Protein AF-A0A835L5P4-F1 (afdb_monomer_lite)

pLDDT: mean 93.94, std 4.94, range [80.06, 98.62]

Foldseek 3Di:
DVVLVCQLPPPPHDPLSNVLSVLVVVLVVVLVVLLVVPLPDALVSLLVSLLVNLVSLLVNQLSLSPGDDPVVSLVVLQVSLVSLLVSLCVVLVVDPQPDDDPPVVVVVSLVSLVSSLSSLVSNQCSQQCCQPPNQCPNVSRHRDDHRDHHPVSVVSSVVSD

Structure (mmCIF, N/CA/C/O backbone):
data_AF-A0A835L5P4-F1
#
_entry.id   AF-A0A835L5P4-F1
#
loop_
_atom_site.group_PDB
_atom_site.id
_atom_site.type_symbol
_atom_site.label_atom_id
_atom_site.label_alt_id
_atom_site.label_comp_id
_atom_site.label_asym_id
_atom_site.label_entity_id
_atom_site.label_seq_id
_atom_site.pdbx_PDB_ins_code
_atom_site.Cartn_x
_atom_site.Cartn_y
_atom_site.Cartn_z
_atom_site.occupancy
_atom_site.B_iso_or_equiv
_atom_site.auth_seq_id
_atom_site.auth_comp_id
_atom_site.auth_asym_id
_atom_site.auth_atom_id
_atom_site.pdbx_PDB_model_num
ATOM 1 N N . MET A 1 1 ? -13.694 7.565 2.887 1.00 82.56 1 MET A N 1
ATOM 2 C CA . MET A 1 1 ? -13.700 8.194 4.230 1.00 82.56 1 MET A CA 1
ATOM 3 C C . MET A 1 1 ? -15.088 8.467 4.815 1.00 82.56 1 MET A C 1
ATOM 5 O O . MET A 1 1 ? -15.203 8.454 6.032 1.00 82.56 1 MET A O 1
ATOM 9 N N . GLU A 1 2 ? -16.144 8.666 4.013 1.00 88.38 2 GLU A N 1
ATOM 10 C CA . GLU A 1 2 ? -17.478 9.072 4.514 1.00 88.38 2 GLU A CA 1
ATOM 11 C C . GLU A 1 2 ? -18.069 8.170 5.612 1.00 88.38 2 GLU A C 1
ATOM 13 O O . GLU A 1 2 ? -18.663 8.651 6.575 1.00 88.38 2 GLU A O 1
ATOM 18 N N . TYR A 1 3 ? -17.832 6.858 5.516 1.00 89.75 3 TYR A N 1
ATOM 19 C CA . TYR A 1 3 ? -18.215 5.900 6.553 1.00 89.75 3 TYR A CA 1
ATOM 20 C C . TYR A 1 3 ? -17.649 6.275 7.932 1.00 89.75 3 TYR A C 1
ATOM 22 O O . TYR A 1 3 ? -18.397 6.364 8.902 1.00 89.75 3 TYR A O 1
ATOM 30 N N . TRP A 1 4 ? -16.341 6.528 8.028 1.00 90.69 4 TRP A N 1
ATOM 31 C CA . TRP A 1 4 ? -15.681 6.837 9.299 1.00 90.69 4 TRP A CA 1
ATOM 32 C C . TRP A 1 4 ? -16.077 8.218 9.826 1.00 90.69 4 TRP A C 1
ATOM 34 O O . TRP A 1 4 ? -16.359 8.346 11.015 1.00 90.69 4 TRP A O 1
ATOM 44 N N . LYS A 1 5 ? -16.248 9.208 8.939 1.00 89.38 5 LYS A N 1
ATOM 45 C CA . LYS A 1 5 ? -16.821 10.519 9.296 1.00 89.38 5 LYS A CA 1
ATOM 46 C C . LYS A 1 5 ? -18.216 10.372 9.915 1.00 89.38 5 LYS A C 1
ATOM 48 O O . LYS A 1 5 ? -18.507 10.973 10.947 1.00 89.38 5 LYS A O 1
ATOM 53 N N . THR A 1 6 ? -19.048 9.503 9.341 1.00 91.44 6 THR A N 1
ATOM 54 C CA . THR A 1 6 ? -20.384 9.194 9.872 1.00 91.44 6 THR A CA 1
ATOM 55 C C . THR A 1 6 ? -20.307 8.506 11.239 1.00 91.44 6 THR A C 1
ATOM 57 O O . THR A 1 6 ? -21.038 8.880 12.156 1.00 91.44 6 THR A O 1
ATOM 60 N N . VAL A 1 7 ? -19.413 7.524 11.413 1.00 87.25 7 VAL A N 1
ATOM 61 C CA . VAL A 1 7 ? -19.223 6.821 12.699 1.00 87.25 7 VAL A CA 1
ATOM 62 C C . VAL A 1 7 ? -18.760 7.783 13.796 1.00 87.25 7 VAL A C 1
ATOM 64 O O . VAL A 1 7 ? -19.321 7.757 14.891 1.00 87.25 7 VAL A O 1
ATOM 67 N N . ALA A 1 8 ? -17.820 8.681 13.493 1.00 86.75 8 ALA A N 1
ATOM 68 C CA . ALA A 1 8 ? -17.320 9.685 14.434 1.00 86.75 8 ALA A CA 1
ATOM 69 C C . ALA A 1 8 ? -18.427 10.628 14.950 1.00 86.75 8 ALA A C 1
ATOM 71 O O . ALA A 1 8 ? -18.398 11.072 16.099 1.00 86.75 8 ALA A O 1
ATOM 72 N N . GLN A 1 9 ? -19.448 10.891 14.130 1.00 87.50 9 GLN A N 1
ATOM 73 C CA . GLN A 1 9 ? -20.567 11.782 14.461 1.00 87.50 9 GLN A CA 1
ATOM 74 C C . GLN A 1 9 ? -21.806 11.048 15.002 1.00 87.50 9 GLN A C 1
ATOM 76 O O . GLN A 1 9 ? -22.730 11.681 15.525 1.00 87.50 9 GLN A O 1
ATOM 81 N N . LYS A 1 10 ? -21.853 9.713 14.908 1.00 89.06 10 LYS A N 1
ATOM 82 C CA . LYS A 1 10 ? -23.022 8.911 15.288 1.00 89.06 10 LYS A CA 1
ATOM 83 C C . LYS A 1 10 ? -23.291 9.018 16.788 1.00 89.06 10 LYS A C 1
ATOM 85 O O . LYS A 1 10 ? -22.450 8.655 17.603 1.00 89.06 10 LYS A O 1
ATOM 90 N N . ARG A 1 11 ? -24.486 9.470 17.182 1.00 81.62 11 ARG A N 1
ATOM 91 C CA . ARG A 1 11 ? -24.827 9.696 18.602 1.00 81.62 11 ARG A CA 1
ATOM 92 C C . ARG A 1 11 ? -24.635 8.448 19.465 1.00 81.62 11 ARG A C 1
ATOM 94 O O . ARG A 1 11 ? -24.008 8.565 20.513 1.00 81.62 11 ARG A O 1
ATOM 101 N N . ASP A 1 12 ? -25.051 7.292 18.958 1.00 88.12 12 ASP A N 1
ATOM 102 C CA . ASP A 1 12 ? -25.052 6.021 19.694 1.00 88.12 12 ASP A CA 1
ATOM 103 C C . ASP A 1 12 ? -23.699 5.291 19.708 1.00 88.12 12 ASP A C 1
ATOM 105 O O . ASP A 1 12 ? -23.570 4.268 20.373 1.00 88.12 12 ASP A O 1
ATOM 109 N N . ALA A 1 13 ? -22.688 5.779 18.977 1.00 85.62 13 ALA A N 1
ATOM 110 C CA . ALA A 1 13 ? -21.350 5.192 19.024 1.00 85.62 13 ALA A CA 1
ATOM 111 C C . ALA A 1 13 ? -20.644 5.554 20.340 1.00 85.62 13 ALA A C 1
ATOM 113 O O . ALA A 1 13 ? -20.756 6.684 20.844 1.00 85.62 13 ALA A O 1
ATOM 114 N N . SER A 1 14 ? -19.884 4.606 20.884 1.00 91.69 14 SER A N 1
ATOM 115 C CA . SER A 1 14 ? -19.080 4.827 22.082 1.00 91.69 14 SER A CA 1
ATOM 116 C C . SER A 1 14 ? -17.991 5.874 21.831 1.00 91.69 14 SER A C 1
ATOM 118 O O . SER A 1 14 ? -17.564 6.113 20.700 1.00 91.69 14 SER A O 1
ATOM 120 N N . LYS A 1 15 ? -17.490 6.498 22.905 1.00 91.06 15 LYS A N 1
ATOM 121 C CA . LYS A 1 15 ? -16.393 7.474 22.804 1.00 91.06 15 LYS A CA 1
ATOM 122 C C . LYS A 1 15 ? -15.163 6.882 22.096 1.00 91.06 15 LYS A C 1
ATOM 124 O O . LYS A 1 15 ? -14.574 7.554 21.261 1.00 91.06 15 LYS A O 1
ATOM 129 N N . LYS A 1 16 ? -14.831 5.622 22.400 1.00 91.12 16 LYS A N 1
ATOM 130 C CA . LYS A 1 16 ? -13.693 4.897 21.815 1.00 91.12 16 LYS A CA 1
ATOM 131 C C . LYS A 1 16 ? -13.857 4.662 20.313 1.00 91.12 16 LYS A C 1
ATOM 133 O O . LYS A 1 16 ? -12.904 4.851 19.570 1.00 91.12 16 LYS A O 1
ATOM 138 N N . GLU A 1 17 ? -15.056 4.288 19.867 1.00 91.81 17 GLU A N 1
ATOM 139 C CA . GLU A 1 17 ? -15.343 4.098 18.438 1.00 91.81 17 GLU A CA 1
ATOM 140 C C . GLU A 1 17 ? -15.271 5.415 17.666 1.00 91.81 17 GLU A C 1
ATOM 142 O O . GLU A 1 17 ? -14.760 5.443 16.550 1.00 91.81 17 GLU A O 1
ATOM 147 N N . LYS A 1 18 ? -15.748 6.515 18.264 1.00 92.62 18 LYS A N 1
ATOM 148 C CA . LYS A 1 18 ? -15.653 7.845 17.649 1.00 92.62 18 LYS A CA 1
ATOM 149 C C . LYS A 1 18 ? -14.206 8.294 17.496 1.00 92.62 18 LYS A C 1
ATOM 151 O O . LYS A 1 18 ? -13.835 8.764 16.431 1.00 92.62 18 LYS A O 1
ATOM 156 N N . GLU A 1 19 ? -13.408 8.119 18.545 1.00 93.69 19 GLU A N 1
ATOM 157 C CA . GLU A 1 19 ? -11.981 8.449 18.552 1.00 93.69 19 GLU A CA 1
ATOM 158 C C . GLU A 1 19 ? -11.210 7.628 17.512 1.00 93.69 19 GLU A C 1
ATOM 160 O O . GLU A 1 19 ? -10.519 8.199 16.677 1.00 93.69 19 GLU A O 1
ATOM 165 N N . ALA A 1 20 ? -11.414 6.307 17.472 1.00 94.62 20 ALA A N 1
ATOM 166 C CA . ALA A 1 20 ? -10.809 5.456 16.448 1.00 94.62 20 ALA A CA 1
ATOM 167 C C . ALA A 1 20 ? -11.219 5.874 15.026 1.00 94.62 20 ALA A C 1
ATOM 169 O O . ALA A 1 20 ? -10.376 5.950 14.139 1.00 94.62 20 ALA A O 1
ATOM 170 N N . ALA A 1 21 ? -12.501 6.185 14.806 1.00 94.75 21 ALA A N 1
ATOM 171 C CA . ALA A 1 21 ? -12.991 6.627 13.504 1.00 94.75 21 ALA A CA 1
ATOM 172 C C . ALA A 1 21 ? -12.380 7.966 13.059 1.00 94.75 21 ALA A C 1
ATOM 174 O O . ALA A 1 21 ? -12.081 8.120 11.873 1.00 94.75 21 ALA A O 1
ATOM 175 N N . SER A 1 22 ? -12.174 8.909 13.984 1.00 94.38 22 SER A N 1
ATOM 176 C CA . SER A 1 22 ? -11.448 10.153 13.707 1.00 94.38 22 SER A CA 1
ATOM 177 C C . SER A 1 22 ? -9.992 9.876 13.336 1.00 94.38 22 SER A C 1
ATOM 179 O O . SER A 1 22 ? -9.562 10.323 12.277 1.00 94.38 22 SER A O 1
ATOM 181 N N . ASN A 1 23 ? -9.286 9.054 14.119 1.00 96.31 23 ASN A N 1
ATOM 182 C CA . ASN A 1 23 ? -7.891 8.696 13.844 1.00 96.31 23 ASN A CA 1
ATOM 183 C C . ASN A 1 23 ? -7.744 8.010 12.478 1.00 96.31 23 ASN A C 1
ATOM 185 O O . ASN A 1 23 ? -6.837 8.327 11.717 1.00 96.31 23 ASN A O 1
ATOM 189 N N . PHE A 1 24 ? -8.667 7.108 12.120 1.00 96.75 24 PHE A N 1
ATOM 190 C CA . PHE A 1 24 ? -8.676 6.513 10.784 1.00 96.75 24 PHE A CA 1
ATOM 191 C C . PHE A 1 24 ? -8.851 7.569 9.692 1.00 96.75 24 PHE A C 1
ATOM 193 O O . PHE A 1 24 ? -8.210 7.463 8.654 1.00 96.75 24 PHE A O 1
ATOM 200 N N . CYS A 1 25 ? -9.715 8.570 9.885 1.00 96.06 25 CYS A N 1
ATOM 201 C CA . CYS A 1 25 ? -9.876 9.634 8.892 1.00 96.06 25 CYS A CA 1
ATOM 202 C C . CYS A 1 25 ? -8.590 10.440 8.703 1.00 96.06 25 CYS A C 1
ATOM 204 O O . CYS A 1 25 ? -8.252 10.720 7.561 1.00 96.06 25 CYS A O 1
ATOM 206 N N . GLU A 1 26 ? -7.905 10.792 9.790 1.00 96.69 26 GLU A N 1
ATOM 207 C CA . GLU A 1 26 ? -6.648 11.549 9.746 1.00 96.69 26 GLU A CA 1
ATOM 208 C C . GLU A 1 26 ? -5.565 10.759 8.999 1.00 96.69 26 GLU A C 1
ATOM 210 O O . GLU A 1 26 ? -5.080 11.218 7.971 1.00 96.69 26 GLU A O 1
ATOM 215 N N . LEU A 1 27 ? -5.314 9.510 9.406 1.00 98.00 27 LEU A N 1
ATOM 216 C CA . LEU A 1 27 ? -4.301 8.653 8.777 1.00 98.00 27 LEU A CA 1
ATOM 217 C C . LEU A 1 27 ? -4.613 8.351 7.299 1.00 98.00 27 LEU A C 1
ATOM 219 O O . LEU A 1 27 ? -3.714 8.273 6.466 1.00 98.00 27 LEU A O 1
ATOM 223 N N . PHE A 1 28 ? -5.890 8.191 6.929 1.00 97.50 28 PHE A N 1
ATOM 224 C CA . PHE A 1 28 ? -6.251 8.028 5.516 1.00 97.50 28 PHE A CA 1
ATOM 225 C C . PHE A 1 28 ? -6.132 9.324 4.708 1.00 97.50 28 PHE A C 1
ATOM 227 O O . PHE A 1 28 ? -5.920 9.233 3.501 1.00 97.50 28 PHE A O 1
ATOM 234 N N . GLU A 1 29 ? -6.280 10.502 5.318 1.00 97.12 29 GLU A N 1
ATOM 235 C CA . GLU A 1 29 ? -6.010 11.769 4.630 1.00 97.12 29 GLU A CA 1
ATOM 236 C C . GLU A 1 29 ? -4.508 11.915 4.357 1.00 97.12 29 GLU A C 1
ATOM 238 O O . GLU A 1 29 ? -4.147 12.266 3.238 1.00 97.12 29 GLU A O 1
ATOM 243 N N . ASP A 1 30 ? -3.645 11.518 5.298 1.00 97.56 30 ASP A N 1
ATOM 244 C CA . ASP A 1 30 ? -2.189 11.503 5.092 1.00 97.56 30 ASP A CA 1
ATOM 245 C C . ASP A 1 30 ? -1.798 10.612 3.898 1.00 97.56 30 ASP A C 1
ATOM 247 O O . ASP A 1 30 ? -1.045 11.029 3.018 1.00 97.56 30 ASP A O 1
ATOM 251 N N . ILE A 1 31 ? -2.392 9.414 3.787 1.00 97.06 31 ILE A N 1
ATOM 252 C CA . ILE A 1 31 ? -2.203 8.535 2.615 1.00 97.06 31 ILE A CA 1
ATOM 253 C C . ILE A 1 31 ? -2.675 9.216 1.322 1.00 97.06 31 ILE A C 1
ATOM 255 O O . ILE A 1 31 ? -2.048 9.072 0.272 1.00 97.06 31 ILE A O 1
ATOM 259 N N . ILE A 1 32 ? -3.796 9.938 1.361 1.00 95.19 32 ILE A N 1
ATOM 260 C CA . ILE A 1 32 ? -4.328 10.631 0.182 1.00 95.19 32 ILE A CA 1
ATOM 261 C C . ILE A 1 32 ? -3.385 11.755 -0.265 1.00 95.19 32 ILE A C 1
ATOM 263 O O . ILE A 1 32 ? -3.184 11.913 -1.472 1.00 95.19 32 ILE A O 1
ATOM 267 N N . GLU A 1 33 ? -2.805 12.510 0.665 1.00 94.50 33 GLU A N 1
ATOM 268 C CA . GLU A 1 33 ? -1.816 13.550 0.358 1.00 94.50 33 GLU A CA 1
ATOM 269 C C . GLU A 1 33 ? -0.530 12.963 -0.240 1.00 94.50 33 GLU A C 1
ATOM 271 O O . GLU A 1 33 ? -0.038 13.477 -1.250 1.00 94.50 33 GLU A O 1
ATOM 276 N N . GLU A 1 34 ? -0.042 11.835 0.288 1.00 94.25 34 GLU A N 1
ATOM 277 C CA . GLU A 1 34 ? 1.085 11.100 -0.304 1.00 94.25 34 GLU A CA 1
ATOM 278 C C . GLU A 1 34 ? 0.788 10.715 -1.762 1.00 94.25 34 GLU A C 1
ATOM 280 O O . GLU A 1 34 ? 1.546 11.065 -2.669 1.00 94.25 34 GLU A O 1
ATOM 285 N N . ILE A 1 35 ? -0.368 10.089 -2.031 1.00 93.50 35 ILE A N 1
ATOM 286 C CA . ILE A 1 35 ? -0.768 9.692 -3.397 1.00 93.50 35 ILE A CA 1
ATOM 287 C C . ILE A 1 35 ? -0.877 10.906 -4.333 1.00 93.50 35 ILE A C 1
ATOM 289 O O . ILE A 1 35 ? -0.483 10.838 -5.502 1.00 93.50 35 ILE A O 1
ATOM 293 N N . ARG A 1 36 ? -1.438 12.024 -3.848 1.00 92.19 36 ARG A N 1
ATOM 294 C CA . ARG A 1 36 ? -1.562 13.263 -4.637 1.00 92.19 36 ARG A CA 1
ATOM 295 C C . ARG A 1 36 ? -0.197 13.789 -5.063 1.00 92.19 36 ARG A C 1
ATOM 297 O O . ARG A 1 36 ? -0.074 14.270 -6.189 1.00 92.19 36 ARG A O 1
ATOM 304 N N . THR A 1 37 ? 0.797 13.663 -4.192 1.00 90.56 37 THR A N 1
ATOM 305 C CA . THR A 1 37 ? 2.154 14.164 -4.422 1.00 90.56 37 THR A CA 1
ATOM 306 C C . THR A 1 37 ? 2.887 13.331 -5.475 1.00 90.56 37 THR A C 1
ATOM 308 O O . THR A 1 37 ? 3.468 13.890 -6.404 1.00 90.56 37 THR A O 1
ATOM 311 N N . ILE A 1 38 ? 2.772 12.001 -5.425 1.00 92.62 38 ILE A N 1
ATOM 312 C CA . ILE A 1 38 ? 3.601 11.105 -6.250 1.00 92.62 38 ILE A CA 1
ATOM 313 C C . ILE A 1 38 ? 3.167 10.919 -7.709 1.00 92.62 38 ILE A C 1
ATOM 315 O O . ILE A 1 38 ? 3.896 10.316 -8.496 1.00 92.62 38 ILE A O 1
ATOM 319 N N . ASN A 1 39 ? 2.007 11.439 -8.117 1.00 82.06 39 ASN A N 1
ATOM 320 C CA . ASN A 1 39 ? 1.461 11.238 -9.471 1.00 82.06 39 ASN A CA 1
ATOM 321 C C . ASN A 1 39 ? 2.350 11.808 -10.601 1.00 82.06 39 ASN A C 1
ATOM 323 O O . ASN A 1 39 ? 2.110 11.547 -11.780 1.00 82.06 39 ASN A O 1
ATOM 327 N N . SER A 1 40 ? 3.349 12.629 -10.274 1.00 80.06 40 SER A N 1
ATOM 328 C CA . SER A 1 40 ? 4.325 13.177 -11.229 1.00 80.06 40 SER A CA 1
ATOM 329 C C . SER A 1 40 ? 5.750 13.208 -10.671 1.00 80.06 40 SER A C 1
ATOM 331 O O . SER A 1 40 ? 6.596 13.938 -11.186 1.00 80.06 40 SER A O 1
ATOM 333 N N . SER A 1 41 ? 6.011 12.411 -9.636 1.00 92.56 41 SER A N 1
ATOM 334 C CA . SER A 1 41 ? 7.315 12.330 -8.988 1.00 92.56 41 SER A CA 1
ATOM 335 C C . SER A 1 41 ? 8.255 11.329 -9.678 1.00 92.56 41 SER A C 1
ATOM 337 O O . SER A 1 41 ? 7.801 10.406 -10.364 1.00 92.56 41 SER A O 1
ATOM 339 N N . PRO A 1 42 ? 9.579 11.474 -9.503 1.00 94.44 42 PRO A N 1
ATOM 340 C CA . PRO A 1 42 ? 10.558 10.447 -9.850 1.00 94.44 42 PRO A CA 1
ATOM 341 C C . PRO A 1 42 ? 10.302 9.113 -9.127 1.00 94.44 42 PRO A C 1
ATOM 343 O O . PRO A 1 42 ? 9.738 9.078 -8.037 1.00 94.44 42 PRO A O 1
ATOM 346 N N . MET A 1 43 ? 10.783 8.002 -9.700 1.00 95.94 43 MET A N 1
ATOM 347 C CA . MET A 1 43 ? 10.597 6.656 -9.123 1.00 95.94 43 MET A CA 1
ATOM 348 C C . MET A 1 43 ? 11.190 6.490 -7.719 1.00 95.94 43 MET A C 1
ATOM 350 O O . MET A 1 43 ? 10.709 5.660 -6.955 1.00 95.94 43 MET A O 1
ATOM 354 N N . GLU A 1 44 ? 12.218 7.265 -7.376 1.00 95.94 44 GLU A N 1
ATOM 355 C CA . GLU A 1 44 ? 12.802 7.277 -6.032 1.00 95.94 44 GLU A CA 1
ATOM 356 C C . GLU A 1 44 ? 11.804 7.800 -4.992 1.00 95.94 44 GLU A C 1
ATOM 358 O O . GLU A 1 44 ? 11.501 7.087 -4.041 1.00 95.94 44 GLU A O 1
ATOM 363 N N . GLU A 1 45 ? 11.198 8.962 -5.237 1.00 96.88 45 GLU A N 1
ATOM 364 C CA . GLU A 1 45 ? 10.150 9.532 -4.379 1.00 96.88 45 GLU A CA 1
ATOM 365 C C . GLU A 1 45 ? 8.912 8.624 -4.317 1.00 96.88 45 GLU A C 1
ATOM 367 O O . GLU A 1 45 ? 8.359 8.395 -3.246 1.00 96.88 45 GLU A O 1
ATOM 372 N N . ILE A 1 46 ? 8.503 8.024 -5.445 1.00 97.62 46 ILE A N 1
ATOM 373 C CA . ILE A 1 46 ? 7.393 7.053 -5.457 1.00 97.62 46 ILE A CA 1
ATOM 374 C C . ILE A 1 46 ? 7.715 5.854 -4.545 1.00 97.62 46 ILE A C 1
ATOM 376 O O . ILE A 1 46 ? 6.826 5.332 -3.866 1.00 97.62 46 ILE A O 1
ATOM 380 N N . ARG A 1 47 ? 8.978 5.405 -4.515 1.00 97.94 47 ARG A N 1
ATOM 381 C CA . ARG A 1 47 ? 9.416 4.314 -3.634 1.00 97.94 47 ARG A CA 1
ATOM 382 C C . ARG A 1 47 ? 9.345 4.727 -2.169 1.00 97.94 47 ARG A C 1
ATOM 384 O O . ARG A 1 47 ? 8.834 3.952 -1.367 1.00 97.94 47 ARG A O 1
ATOM 391 N N . GLU A 1 48 ? 9.826 5.920 -1.835 1.00 97.56 48 GLU A N 1
ATOM 392 C CA . GLU A 1 48 ? 9.754 6.463 -0.473 1.00 97.56 48 GLU A CA 1
ATOM 393 C C . GLU A 1 48 ? 8.302 6.568 0.004 1.00 97.56 48 GLU A C 1
ATOM 395 O O . GLU A 1 48 ? 7.975 6.087 1.088 1.00 97.56 48 GLU A O 1
ATOM 400 N N . SER A 1 49 ? 7.392 7.070 -0.834 1.00 97.31 49 SER A N 1
ATOM 401 C CA . SER A 1 49 ? 5.968 7.108 -0.490 1.00 97.31 49 SER A CA 1
ATOM 402 C C . SER A 1 49 ? 5.366 5.718 -0.295 1.00 97.31 49 SER A C 1
ATOM 404 O O . SER A 1 49 ? 4.525 5.547 0.584 1.00 97.31 49 SER A O 1
ATOM 406 N N . ALA A 1 50 ? 5.795 4.696 -1.045 1.00 97.94 50 ALA A N 1
ATOM 407 C CA . ALA A 1 50 ? 5.348 3.322 -0.796 1.00 97.94 50 ALA A CA 1
ATOM 408 C C . ALA A 1 50 ? 5.765 2.817 0.604 1.00 97.94 50 ALA A C 1
ATOM 410 O O . ALA A 1 50 ? 4.981 2.125 1.258 1.00 97.94 50 ALA A O 1
ATOM 411 N N . GLU A 1 51 ? 6.959 3.189 1.083 1.00 97.62 51 GLU A N 1
ATOM 412 C CA . GLU A 1 51 ? 7.422 2.902 2.453 1.00 97.62 51 GLU A CA 1
ATOM 413 C C . GLU A 1 51 ? 6.601 3.687 3.485 1.00 97.62 51 GLU A C 1
ATOM 415 O O . GLU A 1 51 ? 6.097 3.098 4.446 1.00 97.62 51 GLU A O 1
ATOM 420 N N . ASN A 1 52 ? 6.390 4.986 3.247 1.00 98.12 52 ASN A N 1
ATOM 421 C CA . ASN A 1 52 ? 5.616 5.867 4.125 1.00 98.12 52 ASN A CA 1
ATOM 422 C C . ASN A 1 52 ? 4.171 5.386 4.284 1.00 98.12 52 ASN A C 1
ATOM 424 O O . ASN A 1 52 ? 3.682 5.255 5.405 1.00 98.12 52 ASN A O 1
ATOM 428 N N . ILE A 1 53 ? 3.500 5.053 3.176 1.00 98.44 53 ILE A N 1
ATOM 429 C CA . ILE A 1 53 ? 2.140 4.503 3.190 1.00 98.44 53 ILE A CA 1
ATOM 430 C C . ILE A 1 53 ? 2.108 3.203 3.999 1.00 98.44 53 ILE A C 1
ATOM 432 O O . ILE A 1 53 ? 1.206 3.021 4.814 1.00 98.44 53 ILE A O 1
ATOM 436 N N . GLY A 1 54 ? 3.097 2.316 3.833 1.00 98.38 54 GLY A N 1
ATOM 437 C CA . GLY A 1 54 ? 3.225 1.109 4.654 1.00 98.38 54 GLY A CA 1
ATOM 438 C C . GLY A 1 54 ? 3.306 1.416 6.155 1.00 98.38 54 GLY A C 1
ATOM 439 O O . GLY A 1 54 ? 2.624 0.767 6.949 1.00 98.38 54 GLY A O 1
ATOM 440 N N . GLY A 1 55 ? 4.071 2.443 6.537 1.00 98.56 55 GLY A N 1
ATOM 441 C CA . GLY A 1 55 ? 4.147 2.938 7.916 1.00 98.56 55 GLY A CA 1
ATOM 442 C C . GLY A 1 55 ? 2.805 3.452 8.447 1.00 98.56 55 GLY A C 1
ATOM 443 O O . GLY A 1 55 ? 2.368 3.036 9.517 1.00 98.56 55 GLY A O 1
ATOM 444 N N . ILE A 1 56 ? 2.092 4.268 7.666 1.00 98.62 56 ILE A N 1
ATOM 445 C CA . ILE A 1 56 ? 0.773 4.792 8.058 1.00 98.62 56 ILE A CA 1
ATOM 446 C C . ILE A 1 56 ? -0.251 3.651 8.223 1.00 98.62 56 ILE A C 1
ATOM 448 O O . ILE A 1 56 ? -1.103 3.683 9.116 1.00 98.62 56 ILE A O 1
ATOM 452 N N . LEU A 1 57 ? -0.169 2.602 7.398 1.00 98.50 57 LEU A N 1
ATOM 453 C CA . LEU A 1 57 ? -1.017 1.414 7.550 1.00 98.50 57 LEU A CA 1
ATOM 454 C C . LEU A 1 57 ? -0.694 0.616 8.823 1.00 98.50 57 LEU A C 1
ATOM 456 O O . LEU A 1 57 ? -1.620 0.068 9.430 1.00 98.50 57 LEU A O 1
ATOM 460 N N . ASP A 1 58 ? 0.569 0.575 9.260 1.00 98.38 58 ASP A N 1
ATOM 461 C CA . ASP A 1 58 ? 0.938 0.021 10.572 1.00 98.38 58 ASP A CA 1
ATOM 462 C C . ASP A 1 58 ? 0.290 0.821 11.710 1.00 98.38 58 ASP A C 1
ATOM 464 O O . ASP A 1 58 ? -0.315 0.238 12.614 1.00 98.38 58 ASP A O 1
ATOM 468 N N . ASP A 1 59 ? 0.323 2.153 11.631 1.00 98.19 59 ASP A N 1
ATOM 469 C CA . ASP A 1 59 ? -0.316 3.026 12.621 1.00 98.19 59 ASP A CA 1
ATOM 470 C C . ASP A 1 59 ? -1.833 2.802 12.690 1.00 98.19 59 ASP A C 1
ATOM 472 O O . ASP A 1 59 ? -2.396 2.682 13.784 1.00 98.19 59 ASP A O 1
ATOM 476 N N . ILE A 1 60 ? -2.497 2.639 11.537 1.00 97.75 60 ILE A N 1
ATOM 477 C CA . ILE A 1 60 ? -3.920 2.264 11.473 1.00 97.75 60 ILE A CA 1
ATOM 478 C C . ILE A 1 60 ? -4.160 0.922 12.177 1.00 97.75 60 ILE A C 1
ATOM 480 O O . ILE A 1 60 ? -5.115 0.786 12.949 1.00 97.75 60 ILE A O 1
ATOM 484 N N . TRP A 1 61 ? -3.309 -0.076 11.929 1.00 97.69 61 TRP A N 1
ATOM 485 C CA . TRP A 1 61 ? -3.464 -1.416 12.497 1.00 97.69 61 TRP A CA 1
ATOM 486 C C . TRP A 1 61 ? -3.289 -1.451 14.022 1.00 97.69 61 TRP A C 1
ATOM 488 O O . TRP A 1 61 ? -3.949 -2.239 14.713 1.00 97.69 61 TRP A O 1
ATOM 498 N N . ARG A 1 62 ? -2.443 -0.562 14.559 1.00 95.88 62 ARG A N 1
ATOM 499 C CA . ARG A 1 62 ? -2.156 -0.416 15.998 1.00 95.88 62 ARG A CA 1
ATOM 500 C C . ARG A 1 62 ? -3.275 0.253 16.799 1.00 95.88 62 ARG A C 1
ATOM 502 O O . ARG A 1 62 ? -3.223 0.265 18.032 1.00 95.88 62 ARG A O 1
ATOM 509 N N . ILE A 1 63 ? -4.314 0.783 16.157 1.00 94.88 63 ILE A N 1
ATOM 510 C CA . ILE A 1 63 ? -5.474 1.338 16.865 1.00 94.88 63 ILE A CA 1
ATOM 511 C C . ILE A 1 63 ? -6.296 0.192 17.472 1.00 94.88 63 ILE A C 1
ATOM 513 O O . ILE A 1 63 ? -7.041 -0.507 16.793 1.00 94.88 63 ILE A O 1
ATOM 517 N N . THR A 1 64 ? -6.191 0.012 18.791 1.00 90.81 64 THR A N 1
ATOM 518 C CA . THR A 1 64 ? -6.845 -1.094 19.525 1.00 90.81 64 THR A CA 1
ATOM 519 C C . THR A 1 64 ? -8.181 -0.720 20.163 1.00 90.81 64 THR A C 1
ATOM 521 O O . THR A 1 64 ? -8.929 -1.594 20.598 1.00 90.81 64 THR A O 1
ATOM 524 N N . THR A 1 65 ? -8.517 0.572 20.228 1.00 89.69 65 THR A N 1
ATOM 525 C CA . THR A 1 65 ? -9.776 1.063 20.819 1.00 89.69 65 THR A CA 1
ATOM 526 C C . THR A 1 65 ? -11.007 0.618 20.031 1.00 89.69 65 THR A C 1
ATOM 528 O O . THR A 1 65 ? -12.050 0.361 20.631 1.00 89.69 65 THR A O 1
ATOM 531 N N . SER A 1 66 ? -10.867 0.501 18.712 1.00 92.00 66 SER A N 1
ATOM 532 C CA . SER A 1 66 ? -11.799 -0.151 17.792 1.00 92.00 66 SER A CA 1
ATOM 533 C C . SER A 1 66 ? -10.982 -0.676 16.605 1.00 92.00 66 SER A C 1
ATOM 535 O O . SER A 1 66 ? -10.749 0.092 15.671 1.00 92.00 66 SER A O 1
ATOM 537 N N . PRO A 1 67 ? -10.527 -1.940 16.642 1.00 93.56 67 PRO A N 1
ATOM 538 C CA . PRO A 1 67 ? -9.579 -2.474 15.669 1.00 93.56 67 PRO A CA 1
ATOM 539 C C . PRO A 1 67 ? -10.048 -2.388 14.216 1.00 93.56 67 PRO A C 1
ATOM 541 O O . PRO A 1 67 ? -11.229 -2.590 13.907 1.00 93.56 67 PRO A O 1
ATOM 544 N N . TYR A 1 68 ? -9.112 -2.099 13.313 1.00 96.00 68 TYR A N 1
ATOM 545 C CA . TYR A 1 68 ? -9.389 -2.049 11.882 1.00 96.00 68 TYR A CA 1
ATOM 546 C C . TYR A 1 68 ? -9.555 -3.462 11.310 1.00 96.00 68 TYR A C 1
ATOM 548 O O . TYR A 1 68 ? -8.735 -4.333 11.535 1.00 96.00 68 TYR A O 1
ATOM 556 N N . SER A 1 69 ? -10.611 -3.723 10.544 1.00 96.12 69 SER A N 1
ATOM 557 C CA . SER A 1 69 ? -10.866 -5.074 10.019 1.00 96.12 69 SER A CA 1
ATOM 558 C C . SER A 1 69 ? -9.742 -5.576 9.096 1.00 96.12 69 SER A C 1
ATOM 560 O O . SER A 1 69 ? -9.317 -4.855 8.192 1.00 96.12 69 SER A O 1
ATOM 562 N N . GLN A 1 70 ? -9.345 -6.846 9.265 1.00 97.56 70 GLN A N 1
ATOM 563 C CA . GLN A 1 70 ? -8.379 -7.528 8.395 1.00 97.56 70 GLN A CA 1
ATOM 564 C C . GLN A 1 70 ? -8.797 -7.489 6.918 1.00 97.56 70 GLN A C 1
ATOM 566 O O . GLN A 1 70 ? -7.992 -7.123 6.068 1.00 97.56 70 GLN A O 1
ATOM 571 N N . ASP A 1 71 ? -10.067 -7.772 6.613 1.00 97.69 71 ASP A N 1
ATOM 572 C CA . ASP A 1 71 ? -10.594 -7.739 5.240 1.00 97.69 71 ASP A CA 1
ATOM 573 C C . ASP A 1 71 ? -10.507 -6.340 4.623 1.00 97.69 71 ASP A C 1
ATOM 575 O O . ASP A 1 71 ? -10.191 -6.178 3.444 1.00 97.69 71 ASP A O 1
ATOM 579 N N . ARG A 1 72 ? -10.762 -5.302 5.429 1.00 97.31 72 ARG A N 1
ATOM 580 C CA . ARG A 1 72 ? -10.589 -3.920 4.973 1.00 97.31 72 ARG A CA 1
ATOM 581 C C . ARG A 1 72 ? -9.118 -3.614 4.717 1.00 97.31 72 ARG A C 1
ATOM 583 O O . ARG A 1 72 ? -8.827 -2.929 3.747 1.00 97.31 72 ARG A O 1
ATOM 590 N N . MET A 1 73 ? -8.208 -4.123 5.546 1.00 98.12 73 MET A N 1
ATOM 591 C CA . MET A 1 73 ? -6.773 -3.911 5.361 1.00 98.12 73 MET A CA 1
ATOM 592 C C . MET A 1 73 ? -6.249 -4.607 4.099 1.00 98.12 73 MET A C 1
ATOM 594 O O . MET A 1 73 ? -5.553 -3.975 3.313 1.00 98.12 73 MET A O 1
ATOM 598 N N . VAL A 1 74 ? -6.675 -5.851 3.840 1.00 98.50 74 VAL A N 1
ATOM 599 C CA . VAL A 1 74 ? -6.430 -6.553 2.564 1.00 98.50 74 VAL A CA 1
ATOM 600 C C . VAL A 1 74 ? -6.867 -5.688 1.385 1.00 98.50 74 VAL A C 1
ATOM 602 O O . VAL A 1 74 ? -6.100 -5.460 0.453 1.00 98.50 74 VAL A O 1
ATOM 605 N N . HIS A 1 75 ? -8.082 -5.144 1.457 1.00 98.25 75 HIS A N 1
ATOM 606 C CA . HIS A 1 75 ? -8.607 -4.306 0.391 1.00 98.25 75 HIS A CA 1
ATOM 607 C C . HIS A 1 75 ? -7.791 -3.022 0.183 1.00 98.25 75 HIS A C 1
ATOM 609 O O . HIS A 1 75 ? -7.569 -2.616 -0.957 1.00 98.25 75 HIS A O 1
ATOM 615 N N . ILE A 1 76 ? -7.318 -2.392 1.263 1.00 98.12 76 ILE A N 1
ATOM 616 C CA . ILE A 1 76 ? -6.438 -1.222 1.171 1.00 98.12 76 ILE A CA 1
ATOM 617 C C . ILE A 1 76 ? -5.095 -1.598 0.541 1.00 98.12 76 ILE A C 1
ATOM 619 O O . ILE A 1 76 ? -4.643 -0.877 -0.348 1.00 98.12 76 ILE A O 1
ATOM 623 N N . PHE A 1 77 ? -4.495 -2.733 0.915 1.00 98.62 77 PHE A N 1
ATOM 624 C CA . PHE A 1 77 ? -3.265 -3.197 0.275 1.00 98.62 77 PHE A CA 1
ATOM 625 C C . PHE A 1 77 ? -3.426 -3.365 -1.237 1.00 98.62 77 PHE A C 1
ATOM 627 O O . PHE A 1 77 ? -2.556 -2.940 -2.001 1.00 98.62 77 PHE A O 1
ATOM 634 N N . ASP A 1 78 ? -4.553 -3.929 -1.674 1.00 98.56 78 ASP A N 1
ATOM 635 C CA . ASP A 1 78 ? -4.853 -4.086 -3.095 1.00 98.56 78 ASP A CA 1
ATOM 636 C C . ASP A 1 78 ? -5.028 -2.739 -3.800 1.00 98.56 78 ASP A C 1
ATOM 638 O O . ASP A 1 78 ? -4.425 -2.523 -4.851 1.00 98.56 78 ASP A O 1
ATOM 642 N N . ILE A 1 79 ? -5.818 -1.820 -3.232 1.00 97.88 79 ILE A N 1
ATOM 643 C CA . ILE A 1 79 ? -6.047 -0.488 -3.817 1.00 97.88 79 ILE A CA 1
ATOM 644 C C . ILE A 1 79 ? -4.723 0.259 -3.985 1.00 97.88 79 ILE A C 1
ATOM 646 O O . ILE A 1 79 ? -4.436 0.763 -5.071 1.00 97.88 79 ILE A O 1
ATOM 650 N N . MET A 1 80 ? -3.909 0.302 -2.931 1.00 97.69 80 MET A N 1
ATOM 651 C CA . MET A 1 80 ? -2.621 0.994 -2.950 1.00 97.69 80 MET A CA 1
ATOM 652 C C . MET A 1 80 ? -1.650 0.347 -3.936 1.00 97.69 80 MET A C 1
ATOM 654 O O . MET A 1 80 ? -1.022 1.041 -4.734 1.00 97.69 80 MET A O 1
ATOM 658 N N . GLY A 1 81 ? -1.588 -0.986 -3.951 1.00 98.06 81 GLY A N 1
ATOM 659 C CA . GLY A 1 81 ? -0.777 -1.724 -4.911 1.00 98.06 81 GLY A CA 1
ATOM 660 C C . GLY A 1 81 ? -1.180 -1.448 -6.362 1.00 98.06 81 GLY A C 1
ATOM 661 O O . GLY A 1 81 ? -0.319 -1.244 -7.222 1.00 98.06 81 GLY A O 1
ATOM 662 N N . HIS A 1 82 ? -2.484 -1.387 -6.639 1.00 97.88 82 HIS A N 1
ATOM 663 C CA . HIS A 1 82 ? -3.005 -1.016 -7.952 1.00 97.88 82 HIS A CA 1
ATOM 664 C C . HIS A 1 82 ? -2.652 0.422 -8.339 1.00 97.88 82 HIS A C 1
ATOM 666 O O . HIS A 1 82 ? -2.240 0.642 -9.480 1.00 97.88 82 HIS A O 1
ATOM 672 N N . GLU A 1 83 ? -2.778 1.380 -7.420 1.00 97.19 83 GLU A N 1
ATOM 673 C CA . GLU A 1 83 ? -2.459 2.784 -7.697 1.00 97.19 83 GLU A CA 1
ATOM 674 C C . GLU A 1 83 ? -0.966 2.973 -7.995 1.00 97.19 83 GLU A C 1
ATOM 676 O O . GLU A 1 83 ? -0.621 3.557 -9.023 1.00 97.19 83 GLU A O 1
ATOM 681 N N . LEU A 1 84 ? -0.072 2.382 -7.192 1.00 97.06 84 LEU A N 1
ATOM 682 C CA . LEU A 1 84 ? 1.377 2.427 -7.433 1.00 97.06 84 LEU A CA 1
ATOM 683 C C . LEU A 1 84 ? 1.744 1.838 -8.802 1.00 97.06 84 LEU A C 1
ATOM 685 O O . LEU A 1 84 ? 2.479 2.448 -9.579 1.00 97.06 84 LEU A O 1
ATOM 689 N N . CYS A 1 85 ? 1.187 0.674 -9.147 1.00 96.81 85 CYS A N 1
ATOM 690 C CA . CYS A 1 85 ? 1.422 0.068 -10.458 1.00 96.81 85 CYS A CA 1
ATOM 691 C C . CYS A 1 85 ? 0.854 0.921 -11.604 1.00 96.81 85 CYS A C 1
ATOM 693 O O . CYS A 1 85 ? 1.466 0.997 -12.667 1.00 96.81 85 CYS A O 1
ATOM 695 N N . SER A 1 86 ? -0.293 1.573 -11.401 1.00 96.00 86 SER A N 1
ATOM 696 C CA . SER A 1 86 ? -0.907 2.485 -12.373 1.00 96.00 86 SER A CA 1
ATOM 697 C C . SER A 1 86 ? -0.022 3.707 -12.631 1.00 96.00 86 SER A C 1
ATOM 699 O O . SER A 1 86 ? 0.203 4.068 -13.789 1.00 96.00 86 SER A O 1
ATOM 701 N N . ILE A 1 87 ? 0.544 4.307 -11.578 1.00 95.00 87 ILE A N 1
ATOM 702 C CA . ILE A 1 87 ? 1.511 5.412 -11.681 1.00 95.00 87 ILE A CA 1
ATOM 703 C C . ILE A 1 87 ? 2.740 4.964 -12.479 1.00 95.00 87 ILE A C 1
ATOM 705 O O . ILE A 1 87 ? 3.114 5.620 -13.452 1.00 95.00 87 ILE A O 1
ATOM 709 N N . ILE A 1 88 ? 3.311 3.802 -12.146 1.00 95.06 88 ILE A N 1
ATOM 710 C CA . ILE A 1 88 ? 4.449 3.231 -12.880 1.00 95.06 88 ILE A CA 1
ATOM 711 C C . ILE A 1 88 ? 4.113 3.041 -14.358 1.00 95.06 88 ILE A C 1
ATOM 713 O O . ILE A 1 88 ? 4.874 3.469 -15.225 1.00 95.06 88 ILE A O 1
ATOM 717 N N . GLN A 1 89 ? 2.974 2.416 -14.664 1.00 94.00 89 GLN A N 1
ATOM 718 C CA . GLN A 1 89 ? 2.548 2.180 -16.042 1.00 94.00 89 GLN A CA 1
ATOM 719 C C . GLN A 1 89 ? 2.438 3.486 -16.823 1.00 94.00 89 GLN A C 1
ATOM 721 O O . GLN A 1 89 ? 2.965 3.568 -17.930 1.00 94.00 89 GLN A O 1
ATOM 726 N N . LYS A 1 90 ? 1.814 4.520 -16.246 1.00 92.88 90 LYS A N 1
ATOM 727 C CA . LYS A 1 90 ? 1.714 5.842 -16.879 1.00 92.88 90 LYS A CA 1
ATOM 728 C C . LYS A 1 90 ? 3.098 6.421 -17.175 1.00 92.88 90 LYS A C 1
ATOM 730 O O . LYS A 1 90 ? 3.328 6.847 -18.302 1.00 92.88 90 LYS A O 1
ATOM 735 N N . SER A 1 91 ? 4.022 6.377 -16.214 1.00 90.88 91 SER A N 1
ATOM 736 C CA . SER A 1 91 ? 5.385 6.902 -16.376 1.00 90.88 91 SER A CA 1
ATOM 737 C C . SER A 1 91 ? 6.190 6.146 -17.436 1.00 90.88 91 SER A C 1
ATOM 739 O O . SER A 1 91 ? 6.878 6.748 -18.262 1.00 90.88 91 SER A O 1
ATOM 741 N N . VAL A 1 92 ? 6.080 4.818 -17.455 1.00 89.75 92 VAL A N 1
ATOM 742 C CA . VAL A 1 92 ? 6.800 3.959 -18.399 1.00 89.75 92 VAL A CA 1
ATOM 743 C C . VAL A 1 92 ? 6.229 4.084 -19.818 1.00 89.75 92 VAL A C 1
ATOM 745 O O . VAL A 1 92 ? 7.000 4.193 -20.771 1.00 89.75 92 VAL A O 1
ATOM 748 N N . CYS A 1 93 ? 4.901 4.148 -19.974 1.00 87.81 93 CYS A N 1
ATOM 749 C CA . CYS A 1 93 ? 4.226 4.240 -21.275 1.00 87.81 93 CYS A CA 1
ATOM 750 C C . CYS A 1 93 ? 4.494 5.542 -22.046 1.00 87.81 93 CYS A C 1
ATOM 752 O O . CYS A 1 93 ? 4.218 5.594 -23.243 1.00 87.81 93 CYS A O 1
ATOM 754 N N . ILE A 1 94 ? 5.033 6.582 -21.400 1.00 83.75 94 ILE A N 1
ATOM 755 C CA . ILE A 1 94 ? 5.483 7.805 -22.089 1.00 83.75 94 ILE A CA 1
ATOM 756 C C . ILE A 1 94 ? 6.651 7.498 -23.041 1.00 83.75 94 ILE A C 1
ATOM 758 O O . ILE A 1 94 ? 6.828 8.180 -24.051 1.00 83.75 94 ILE A O 1
ATOM 762 N N . ASN A 1 95 ? 7.445 6.466 -22.742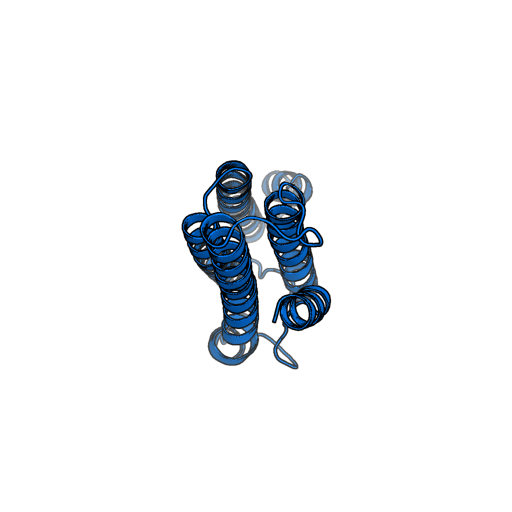 1.00 82.38 95 ASN A N 1
ATOM 763 C CA . ASN A 1 95 ? 8.571 6.055 -23.570 1.00 82.38 95 ASN A CA 1
ATOM 764 C C . ASN A 1 95 ? 8.143 4.947 -24.542 1.00 82.38 95 ASN A C 1
ATOM 766 O O . ASN A 1 95 ? 7.443 4.004 -24.177 1.00 82.38 95 ASN A O 1
ATOM 770 N N . ASP A 1 96 ? 8.609 5.028 -25.789 1.00 82.94 96 ASP A N 1
ATOM 771 C CA . ASP A 1 96 ? 8.356 3.994 -26.794 1.00 82.94 96 ASP A CA 1
ATOM 772 C C . ASP A 1 96 ? 9.301 2.803 -26.578 1.00 82.94 96 ASP A C 1
ATOM 774 O O . ASP A 1 96 ? 10.352 2.697 -27.210 1.00 82.94 96 ASP A O 1
ATOM 778 N N . LEU A 1 97 ? 8.952 1.939 -25.620 1.00 82.94 97 LEU A N 1
ATOM 779 C CA . LEU A 1 97 ? 9.796 0.835 -25.140 1.00 82.94 97 LEU A CA 1
ATOM 780 C C . LEU A 1 97 ? 10.257 -0.135 -26.234 1.00 82.94 97 LEU A C 1
ATOM 782 O O . LEU A 1 97 ? 11.268 -0.810 -26.074 1.00 82.94 97 LEU A O 1
ATOM 786 N N . TRP A 1 98 ? 9.493 -0.243 -27.320 1.00 82.12 98 TRP A N 1
ATOM 787 C CA . TRP A 1 98 ? 9.685 -1.274 -28.340 1.00 82.12 98 TRP A CA 1
ATOM 788 C C . TRP A 1 98 ? 10.431 -0.773 -29.576 1.00 82.12 98 TRP A C 1
ATOM 790 O O . TRP A 1 98 ? 10.621 -1.531 -30.530 1.00 82.12 98 TRP A O 1
ATOM 800 N N . LYS A 1 99 ? 10.854 0.493 -29.582 1.00 85.44 99 LYS A N 1
ATOM 801 C CA . LYS A 1 99 ? 11.701 1.047 -30.639 1.00 85.44 99 LYS A CA 1
ATOM 802 C C . LYS A 1 99 ? 13.163 1.006 -30.232 1.00 85.44 99 LYS A C 1
ATOM 804 O O . LYS A 1 99 ? 13.505 1.209 -29.077 1.00 85.44 99 LYS A O 1
ATOM 809 N N . VAL A 1 100 ? 14.020 0.781 -31.223 1.00 80.25 100 VAL A N 1
ATOM 810 C CA . VAL A 1 100 ? 15.460 0.989 -31.072 1.00 80.25 100 VAL A CA 1
ATOM 811 C C . VAL A 1 100 ? 15.704 2.493 -31.039 1.00 80.25 100 VAL A C 1
ATOM 813 O O . VAL A 1 100 ? 15.380 3.186 -32.010 1.00 80.25 100 VAL A O 1
ATOM 816 N N . HIS A 1 101 ? 16.254 2.991 -29.933 1.00 83.50 101 HIS A N 1
ATOM 817 C CA . HIS A 1 101 ? 16.666 4.386 -29.811 1.00 83.50 101 HIS A CA 1
ATOM 818 C C . HIS A 1 101 ? 18.182 4.509 -30.010 1.00 83.50 101 HIS A C 1
ATOM 820 O O . HIS A 1 101 ? 18.827 3.678 -30.648 1.00 83.50 101 HIS A O 1
ATOM 826 N N . ASN A 1 102 ? 18.763 5.600 -29.515 1.00 82.25 102 ASN A N 1
ATOM 827 C CA . ASN A 1 102 ? 20.204 5.703 -29.336 1.00 82.25 102 ASN A CA 1
ATOM 828 C C . ASN A 1 102 ? 20.607 5.098 -27.979 1.00 82.25 102 ASN A C 1
ATOM 830 O O . ASN A 1 102 ? 19.797 5.022 -27.057 1.00 82.25 102 ASN A O 1
ATOM 834 N N . GLY A 1 103 ? 21.881 4.722 -27.829 1.00 80.12 103 GLY A N 1
ATOM 835 C CA . GLY A 1 103 ? 22.350 4.030 -26.621 1.00 80.12 103 GLY A CA 1
ATOM 836 C C . GLY A 1 103 ? 22.114 4.794 -25.307 1.00 80.12 103 GLY A C 1
ATOM 837 O O . GLY A 1 103 ? 21.908 4.168 -24.269 1.00 80.12 103 GLY A O 1
ATOM 838 N N . SER A 1 104 ? 22.082 6.134 -25.332 1.00 87.31 104 SER A N 1
ATOM 839 C CA . SER A 1 104 ? 21.735 6.937 -24.150 1.00 87.31 104 SER A CA 1
ATOM 840 C C . SER A 1 104 ? 20.271 6.769 -23.746 1.00 87.31 104 SER A C 1
ATOM 84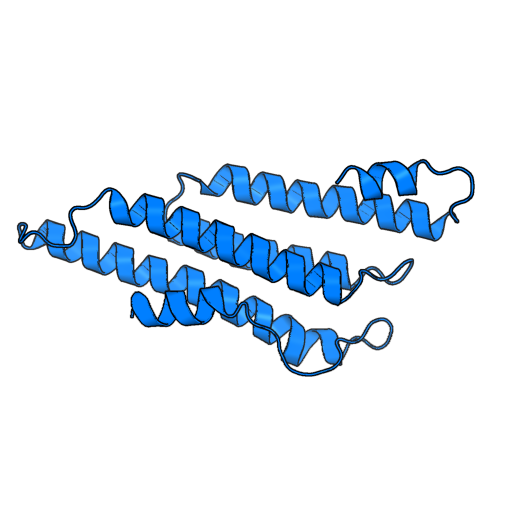2 O O . SER A 1 104 ?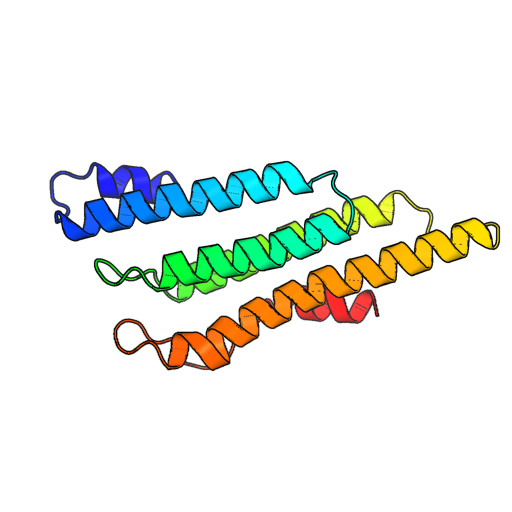 19.986 6.579 -22.566 1.00 87.31 104 SER A O 1
ATOM 844 N N . LYS A 1 105 ? 19.345 6.774 -24.711 1.00 88.81 105 LYS A N 1
ATOM 845 C CA . LYS A 1 105 ? 17.912 6.662 -24.430 1.00 88.81 105 LYS A CA 1
ATOM 846 C C . LYS A 1 105 ? 17.517 5.253 -23.995 1.00 88.81 105 LYS A C 1
ATOM 848 O O . LYS A 1 105 ? 16.715 5.109 -23.077 1.00 88.81 105 LYS A O 1
ATOM 853 N N . ASP A 1 106 ? 18.123 4.229 -24.593 1.00 89.19 106 ASP A N 1
ATOM 854 C CA . ASP A 1 106 ? 17.923 2.840 -24.161 1.00 89.19 106 ASP A CA 1
ATOM 855 C C . ASP A 1 106 ? 18.376 2.648 -22.702 1.00 89.19 106 ASP A C 1
ATOM 857 O O . ASP A 1 106 ? 17.689 2.005 -21.910 1.00 89.19 106 ASP A O 1
ATOM 861 N N . SER A 1 107 ? 19.491 3.279 -22.311 1.00 91.25 107 SER A N 1
ATOM 862 C CA . SER A 1 107 ? 19.985 3.244 -20.926 1.00 91.25 107 SER A CA 1
ATOM 863 C C . SER A 1 107 ? 19.036 3.945 -19.944 1.00 91.25 107 SER A C 1
ATOM 865 O O . SER A 1 107 ? 18.791 3.426 -18.857 1.00 91.25 107 SER A O 1
ATOM 867 N N . GLU A 1 108 ? 18.463 5.095 -20.319 1.00 91.69 108 GLU A N 1
ATOM 868 C CA . GLU A 1 108 ? 17.437 5.779 -19.512 1.00 91.69 108 GLU A CA 1
ATOM 869 C C . GLU A 1 108 ? 16.202 4.900 -19.291 1.00 91.69 108 GLU A C 1
ATOM 871 O O . GLU A 1 108 ? 15.690 4.826 -18.174 1.00 91.69 108 GLU A O 1
ATOM 876 N N . ILE A 1 109 ? 15.734 4.216 -20.340 1.00 92.25 109 ILE A N 1
ATOM 877 C CA . ILE A 1 109 ? 14.578 3.315 -20.263 1.00 92.25 109 ILE A CA 1
ATOM 878 C C . ILE A 1 109 ? 14.871 2.144 -19.319 1.00 92.25 109 ILE A C 1
ATOM 880 O O . ILE A 1 109 ? 14.042 1.824 -18.467 1.00 92.25 109 ILE A O 1
ATOM 884 N N . LEU A 1 110 ? 16.051 1.527 -19.428 1.00 91.94 110 LEU A N 1
ATOM 885 C CA . LEU A 1 110 ? 16.454 0.433 -18.538 1.00 91.94 110 LEU A CA 1
ATOM 886 C C . LEU A 1 110 ? 16.534 0.882 -17.073 1.00 91.94 110 LEU A C 1
ATOM 888 O O . LEU A 1 110 ? 16.069 0.159 -16.191 1.00 91.94 110 LEU A O 1
ATOM 892 N N . ASN A 1 111 ? 17.062 2.080 -16.810 1.00 94.00 111 ASN A N 1
ATOM 893 C CA . ASN A 1 111 ? 17.089 2.646 -15.460 1.00 94.00 111 ASN A CA 1
ATOM 894 C C . ASN A 1 111 ? 15.672 2.898 -14.931 1.00 94.00 111 ASN A C 1
ATOM 896 O O . ASN A 1 111 ? 15.357 2.471 -13.824 1.00 94.00 111 ASN A O 1
ATOM 900 N N . LEU A 1 112 ? 14.788 3.485 -15.746 1.00 94.19 112 LEU A N 1
ATOM 901 C CA . LEU A 1 112 ? 13.389 3.709 -15.378 1.00 94.19 112 LEU A CA 1
ATOM 902 C C . LEU A 1 112 ? 12.673 2.399 -15.014 1.00 94.19 112 LEU A C 1
ATOM 904 O O . LEU A 1 112 ? 11.953 2.355 -14.017 1.00 94.19 112 LEU A O 1
ATOM 908 N N . LEU A 1 113 ? 12.866 1.333 -15.798 1.00 94.56 113 LEU A N 1
ATOM 909 C CA . LEU A 1 113 ? 12.286 0.014 -15.517 1.00 94.56 113 LEU A CA 1
ATOM 910 C C . LEU A 1 113 ? 12.866 -0.603 -14.238 1.00 94.56 113 LEU A C 1
ATOM 912 O O . LEU A 1 113 ? 12.116 -1.146 -13.428 1.00 94.56 113 LEU A O 1
ATOM 916 N N . SER A 1 114 ? 14.179 -0.478 -14.029 1.00 96.25 114 SER A N 1
ATOM 917 C CA . SER A 1 114 ? 14.859 -0.938 -12.812 1.00 96.25 114 SER A CA 1
ATOM 918 C C . SER A 1 114 ? 14.340 -0.225 -11.563 1.00 96.25 114 SER A C 1
ATOM 920 O O . SER A 1 114 ? 14.054 -0.866 -10.551 1.00 96.25 114 SER A O 1
ATOM 922 N N . ASP A 1 115 ? 14.145 1.091 -11.625 1.00 96.75 115 ASP A N 1
ATOM 923 C CA . ASP A 1 115 ? 13.621 1.853 -10.492 1.00 96.75 115 ASP A CA 1
ATOM 924 C C . ASP A 1 115 ? 12.127 1.586 -10.271 1.00 96.75 115 ASP A C 1
ATOM 926 O O . ASP A 1 115 ? 11.700 1.390 -9.134 1.00 96.75 115 ASP A O 1
ATOM 930 N N . SER A 1 116 ? 11.353 1.432 -11.348 1.00 96.56 116 SER A N 1
ATOM 931 C CA . SER A 1 116 ? 9.954 0.982 -11.286 1.00 96.56 116 SER A CA 1
ATOM 932 C C . SER A 1 116 ? 9.817 -0.388 -10.612 1.00 96.56 116 SER A C 1
ATOM 934 O O . SER A 1 116 ? 8.912 -0.610 -9.808 1.00 96.56 116 SER A O 1
ATOM 936 N N . PHE A 1 117 ? 10.728 -1.317 -10.910 1.00 97.50 117 PHE A N 1
ATOM 937 C CA . PHE A 1 117 ? 10.779 -2.625 -10.262 1.00 97.50 117 PHE A CA 1
ATOM 938 C C . PHE A 1 117 ? 11.013 -2.495 -8.753 1.00 97.50 117 PHE A C 1
ATOM 940 O O . PHE A 1 117 ? 10.304 -3.134 -7.973 1.00 97.50 117 PHE A O 1
ATOM 947 N N . LYS A 1 118 ? 11.944 -1.626 -8.333 1.00 98.06 118 LYS A N 1
ATOM 948 C CA . LYS A 1 118 ? 12.230 -1.382 -6.910 1.00 98.06 118 LYS A CA 1
ATOM 949 C C . LYS A 1 118 ? 11.019 -0.827 -6.160 1.00 98.06 118 LYS A C 1
ATOM 951 O O . LYS A 1 118 ? 10.783 -1.264 -5.043 1.00 98.06 118 LYS A O 1
ATOM 956 N N . VAL A 1 119 ? 10.227 0.064 -6.764 1.00 98.00 119 VAL A N 1
ATOM 957 C CA . VAL A 1 119 ? 8.978 0.572 -6.153 1.00 98.00 119 VAL A CA 1
ATOM 958 C C . VAL A 1 119 ? 8.039 -0.580 -5.786 1.00 98.00 119 VAL A C 1
ATOM 960 O O . VAL A 1 119 ? 7.578 -0.687 -4.650 1.00 98.00 119 VAL A O 1
ATOM 963 N N . VAL A 1 120 ? 7.779 -1.479 -6.738 1.00 98.12 120 VAL A N 1
ATOM 964 C CA . VAL A 1 120 ? 6.845 -2.601 -6.538 1.00 98.12 120 VAL A CA 1
ATOM 965 C C . VAL A 1 120 ? 7.402 -3.598 -5.526 1.00 98.12 120 VAL A C 1
ATOM 967 O O . VAL A 1 120 ? 6.657 -4.111 -4.695 1.00 98.12 120 VAL A O 1
ATOM 970 N N . GLN A 1 121 ? 8.713 -3.855 -5.565 1.00 98.19 121 GLN A N 1
ATOM 971 C CA . GLN A 1 121 ? 9.379 -4.689 -4.568 1.00 98.19 121 GLN A CA 1
ATOM 972 C C . GLN A 1 121 ? 9.242 -4.116 -3.162 1.00 98.19 121 GLN A C 1
ATOM 974 O O . GLN A 1 121 ? 8.913 -4.857 -2.242 1.00 98.19 121 GLN A O 1
ATOM 979 N N . THR A 1 122 ? 9.477 -2.817 -2.998 1.00 98.56 122 THR A N 1
ATOM 980 C CA . THR A 1 122 ? 9.331 -2.129 -1.718 1.00 98.56 122 THR A CA 1
ATOM 981 C C . THR A 1 122 ? 7.913 -2.277 -1.175 1.00 98.56 122 THR A C 1
ATOM 983 O O . THR A 1 122 ? 7.742 -2.680 -0.026 1.00 98.56 122 THR A O 1
ATOM 986 N N . TRP A 1 123 ? 6.895 -2.048 -2.009 1.00 98.62 123 TRP A N 1
ATOM 987 C CA . TRP A 1 123 ? 5.501 -2.222 -1.598 1.00 98.62 123 TRP A CA 1
ATOM 988 C C . TRP A 1 123 ? 5.173 -3.665 -1.190 1.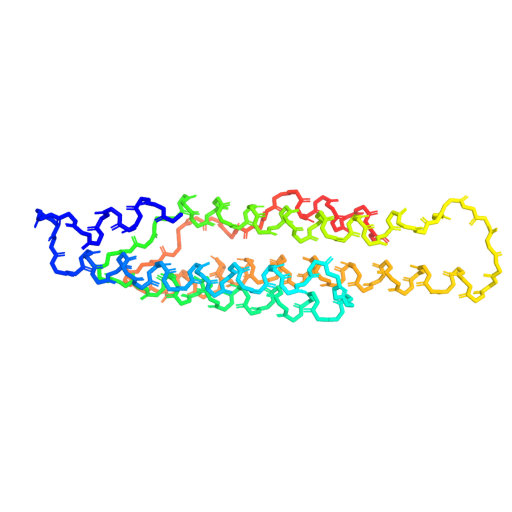00 98.62 123 TRP A C 1
ATOM 990 O O . TRP A 1 123 ? 4.558 -3.899 -0.146 1.00 98.62 123 TRP A O 1
ATOM 1000 N N . ASN A 1 124 ? 5.620 -4.643 -1.983 1.00 98.50 124 ASN A N 1
ATOM 1001 C CA . ASN A 1 124 ? 5.410 -6.060 -1.688 1.00 98.50 124 ASN A CA 1
ATOM 1002 C C . ASN A 1 124 ? 6.075 -6.459 -0.364 1.00 98.50 124 ASN A C 1
ATOM 1004 O O . ASN A 1 124 ? 5.430 -7.082 0.477 1.00 98.50 124 ASN A O 1
ATOM 1008 N N . SER A 1 125 ? 7.324 -6.036 -0.155 1.00 98.38 125 SER A N 1
ATOM 1009 C CA . SER A 1 125 ? 8.067 -6.272 1.085 1.00 98.38 125 SER A CA 1
ATOM 1010 C C . SER A 1 125 ? 7.401 -5.617 2.294 1.00 98.38 125 SER A C 1
ATOM 1012 O O . SER A 1 125 ? 7.397 -6.212 3.369 1.00 98.38 125 SER A O 1
ATOM 1014 N N . ALA A 1 126 ? 6.823 -4.420 2.143 1.00 98.50 126 ALA A N 1
ATOM 1015 C CA . ALA A 1 126 ? 6.086 -3.759 3.217 1.00 98.50 126 ALA A CA 1
ATOM 1016 C C . ALA A 1 126 ? 4.842 -4.571 3.617 1.00 98.50 126 ALA A C 1
ATOM 1018 O O . ALA A 1 126 ? 4.678 -4.895 4.793 1.00 98.50 126 ALA A O 1
ATOM 1019 N N . CYS A 1 127 ? 4.015 -4.977 2.646 1.00 98.62 127 CYS A N 1
ATOM 1020 C CA . CYS A 1 127 ? 2.825 -5.800 2.898 1.00 98.62 127 CYS A CA 1
ATOM 1021 C C . CYS A 1 127 ? 3.182 -7.136 3.571 1.00 98.62 127 CYS A C 1
ATOM 1023 O O . CYS A 1 127 ? 2.571 -7.528 4.572 1.00 98.62 127 CYS A O 1
ATOM 1025 N N . GLU A 1 128 ? 4.207 -7.815 3.053 1.00 98.38 128 GLU A N 1
ATOM 1026 C CA . GLU A 1 128 ? 4.691 -9.085 3.596 1.00 98.38 128 GLU A CA 1
ATOM 1027 C C . GLU A 1 128 ? 5.225 -8.906 5.019 1.00 98.38 128 GLU A C 1
ATOM 1029 O O . GLU A 1 128 ? 4.769 -9.584 5.934 1.00 98.38 128 GLU A O 1
ATOM 1034 N N . SER A 1 129 ? 6.101 -7.927 5.253 1.00 98.25 129 SER A N 1
ATOM 1035 C CA . SER A 1 129 ? 6.689 -7.690 6.578 1.00 98.25 129 SER A CA 1
ATOM 1036 C C . SER A 1 129 ? 5.628 -7.348 7.626 1.00 98.25 129 SER A C 1
ATOM 1038 O O . SER A 1 129 ? 5.673 -7.873 8.743 1.00 98.25 129 SER A O 1
ATOM 1040 N N . LEU A 1 130 ? 4.643 -6.511 7.275 1.00 98.50 130 LEU A N 1
ATOM 1041 C CA . LEU A 1 130 ? 3.517 -6.177 8.153 1.00 98.50 130 LEU A CA 1
ATOM 1042 C C . LEU A 1 130 ? 2.732 -7.428 8.546 1.00 98.50 130 LEU A C 1
ATOM 1044 O O . LEU A 1 130 ? 2.499 -7.659 9.731 1.00 98.50 130 LEU A O 1
ATOM 1048 N N . THR A 1 131 ? 2.382 -8.271 7.579 1.00 98.44 131 THR A N 1
ATOM 1049 C CA . THR A 1 131 ? 1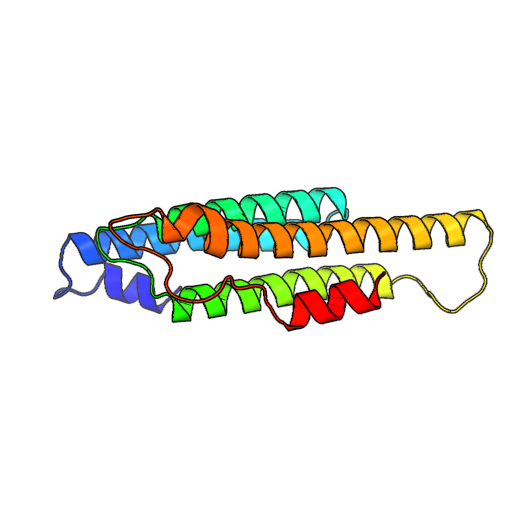.488 -9.418 7.805 1.00 98.44 131 THR A CA 1
ATOM 1050 C C . THR A 1 131 ? 2.185 -10.700 8.266 1.00 98.44 131 THR A C 1
ATOM 1052 O O . THR A 1 131 ? 1.539 -11.552 8.872 1.00 98.44 131 THR A O 1
ATOM 1055 N N . GLU A 1 132 ? 3.488 -10.846 8.030 1.00 97.81 132 GLU A N 1
ATOM 1056 C CA . GLU A 1 132 ? 4.287 -12.004 8.447 1.00 97.81 132 GLU A CA 1
ATOM 1057 C C . GLU A 1 132 ? 5.041 -11.755 9.754 1.00 97.81 132 GLU A C 1
ATOM 1059 O O . GLU A 1 132 ? 5.096 -12.628 10.620 1.00 97.81 132 GLU A O 1
ATOM 1064 N N . THR A 1 133 ? 5.629 -10.567 9.905 1.00 96.06 133 THR A N 1
ATOM 1065 C CA . THR A 1 133 ? 6.580 -10.287 10.989 1.00 96.06 133 THR A CA 1
ATOM 1066 C C . THR A 1 133 ? 5.973 -9.401 12.068 1.00 96.06 133 THR A C 1
ATOM 1068 O O . THR A 1 133 ? 6.083 -9.718 13.252 1.00 96.06 133 THR A O 1
ATOM 1071 N N . TYR A 1 134 ? 5.331 -8.289 11.707 1.00 96.38 134 TYR A N 1
ATOM 1072 C CA . TYR A 1 134 ? 4.925 -7.290 12.701 1.00 96.38 134 TYR A CA 1
ATOM 1073 C C . TYR A 1 134 ? 3.573 -7.607 13.345 1.00 96.38 134 TYR A C 1
ATOM 1075 O O . TYR A 1 134 ? 3.476 -7.748 14.567 1.00 96.38 134 TYR A O 1
ATOM 1083 N N . TRP A 1 135 ? 2.523 -7.749 12.544 1.00 97.81 135 TRP A N 1
ATOM 1084 C CA . TRP A 1 135 ? 1.153 -7.851 13.034 1.00 97.81 135 TRP A CA 1
ATOM 1085 C C . TRP A 1 135 ? 0.796 -9.184 13.689 1.00 97.81 135 TRP A C 1
ATOM 1087 O O . TRP A 1 135 ? 0.014 -9.145 14.636 1.00 97.81 135 TRP A O 1
ATOM 1097 N N . PRO A 1 136 ? 1.357 -10.352 13.317 1.00 97.25 136 PRO A N 1
ATOM 1098 C CA . PRO A 1 136 ? 1.121 -11.584 14.078 1.00 97.25 136 PRO A CA 1
ATOM 1099 C C . PRO A 1 136 ? 1.584 -11.493 15.539 1.00 97.25 136 PRO A C 1
ATOM 1101 O O . PRO A 1 136 ? 1.018 -12.141 16.416 1.00 97.25 136 PRO A O 1
ATOM 1104 N N . ASN A 1 137 ? 2.579 -10.644 15.818 1.00 92.94 137 ASN A N 1
ATOM 1105 C CA . ASN A 1 137 ? 3.106 -10.410 17.162 1.00 92.94 137 ASN A CA 1
ATOM 1106 C C . ASN A 1 137 ? 2.331 -9.329 17.941 1.00 92.94 137 ASN A C 1
ATOM 1108 O O . ASN A 1 137 ? 2.656 -9.040 19.096 1.00 92.94 137 ASN A O 1
ATOM 1112 N N . TYR A 1 138 ? 1.294 -8.727 17.349 1.00 91.81 138 TYR A N 1
ATOM 1113 C CA . TYR A 1 138 ? 0.517 -7.668 17.984 1.00 91.81 138 TYR A CA 1
ATOM 1114 C C . TYR A 1 138 ? -0.665 -8.233 18.785 1.00 91.81 138 TYR A C 1
ATOM 1116 O O . TYR A 1 138 ? -1.776 -8.376 18.286 1.00 91.81 138 TYR A O 1
ATOM 1124 N N . ALA A 1 139 ? -0.430 -8.543 20.064 1.00 88.12 139 ALA A N 1
ATOM 1125 C CA . ALA A 1 139 ? -1.335 -9.341 20.906 1.00 88.12 139 ALA A CA 1
ATOM 1126 C C . ALA A 1 139 ? -2.809 -8.883 20.960 1.00 88.12 139 ALA A C 1
ATOM 1128 O O . ALA A 1 139 ? -3.701 -9.715 21.101 1.00 88.12 139 ALA A O 1
ATOM 1129 N N . LEU A 1 140 ? -3.082 -7.577 20.875 1.00 90.88 140 LEU A N 1
ATOM 1130 C CA . LEU A 1 140 ? -4.446 -7.035 20.964 1.00 90.88 140 LEU A CA 1
ATOM 1131 C C . LEU A 1 140 ? -5.206 -7.067 19.632 1.00 90.88 140 LEU A C 1
ATOM 1133 O O . LEU A 1 140 ? -6.429 -6.946 19.629 1.00 90.88 140 LEU A O 1
ATOM 1137 N N . HIS A 1 141 ? -4.493 -7.202 18.515 1.00 94.88 141 HIS A N 1
ATOM 1138 C CA . HIS A 1 141 ? -5.062 -7.176 17.176 1.00 94.88 141 HIS A CA 1
ATOM 1139 C C . HIS A 1 141 ? -4.110 -7.883 16.201 1.00 94.88 141 HIS A C 1
ATOM 1141 O O . HIS A 1 141 ? -3.475 -7.265 15.349 1.00 94.88 141 HIS A O 1
ATOM 1147 N N . ALA A 1 142 ? -3.944 -9.190 16.397 1.00 96.62 142 ALA A N 1
ATOM 1148 C CA . ALA A 1 142 ? -2.979 -9.962 15.632 1.00 96.62 142 ALA A CA 1
ATOM 1149 C C . ALA A 1 142 ? -3.478 -10.222 14.206 1.00 96.62 142 ALA A C 1
ATOM 1151 O O . ALA A 1 142 ? -4.659 -10.520 14.003 1.00 96.62 142 ALA A O 1
ATOM 1152 N N . TRP A 1 143 ? -2.570 -10.167 13.230 1.00 97.81 143 TRP A N 1
ATOM 1153 C CA . TRP A 1 143 ? -2.850 -10.690 11.894 1.00 97.81 143 TRP A CA 1
ATOM 1154 C C . TRP A 1 143 ? -2.982 -12.210 11.951 1.00 97.81 143 TRP A C 1
ATOM 1156 O O . TRP A 1 143 ? -2.137 -12.894 12.534 1.00 97.81 143 TRP A O 1
ATOM 1166 N N . ASN A 1 144 ? -4.037 -12.741 11.337 1.00 96.44 144 ASN A N 1
ATOM 1167 C CA . ASN A 1 144 ? -4.309 -14.171 11.320 1.00 96.44 144 ASN A CA 1
ATOM 1168 C C . ASN A 1 144 ? -4.267 -14.723 9.898 1.00 96.44 144 ASN A C 1
ATOM 1170 O O . ASN A 1 144 ? -4.911 -14.204 8.984 1.00 96.44 144 ASN A O 1
ATOM 1174 N N . GLY A 1 145 ? -3.585 -15.857 9.748 1.00 95.19 145 GLY A N 1
ATOM 1175 C CA . GLY A 1 145 ? -3.479 -16.575 8.485 1.00 95.19 145 GLY A CA 1
ATOM 1176 C C . GLY A 1 145 ? -2.120 -16.385 7.826 1.00 95.19 145 GLY A C 1
ATOM 1177 O O . GLY A 1 145 ? -1.106 -16.220 8.497 1.00 95.19 145 GLY A O 1
ATOM 1178 N N . LYS A 1 146 ? -2.101 -16.497 6.498 1.00 97.00 146 LYS A N 1
ATOM 1179 C CA . LYS A 1 146 ? -0.870 -16.371 5.715 1.00 97.00 146 LYS A CA 1
ATOM 1180 C C . LYS A 1 146 ? -0.473 -14.897 5.565 1.00 97.00 146 LYS A C 1
ATOM 1182 O O . LYS A 1 146 ? -1.365 -14.043 5.603 1.00 97.00 146 LYS A O 1
ATOM 1187 N N . PRO A 1 147 ? 0.819 -14.614 5.334 1.00 97.62 147 PRO A N 1
ATOM 1188 C CA . PRO A 1 147 ? 1.252 -13.312 4.849 1.00 97.62 147 PRO A CA 1
ATOM 1189 C C . PRO A 1 147 ? 0.468 -12.911 3.601 1.00 97.62 147 PRO A C 1
ATOM 1191 O O . PRO A 1 147 ? 0.076 -13.766 2.796 1.00 97.62 147 PRO A O 1
ATOM 1194 N N . TYR A 1 148 ? 0.227 -11.616 3.457 1.00 98.50 148 TYR A N 1
ATOM 1195 C CA . TYR A 1 148 ? -0.509 -11.058 2.338 1.00 98.50 148 TYR A CA 1
ATOM 1196 C C . TYR A 1 148 ? 0.358 -10.098 1.540 1.00 98.50 148 TYR A C 1
ATOM 1198 O O . TYR A 1 148 ? 0.916 -9.145 2.073 1.00 98.50 148 TYR A O 1
ATOM 1206 N N . VAL A 1 149 ? 0.386 -10.327 0.231 1.00 98.44 149 VAL A N 1
ATOM 1207 C CA . VAL A 1 149 ? 0.908 -9.402 -0.771 1.00 98.44 149 VAL A CA 1
ATOM 1208 C C . VAL A 1 149 ? -0.119 -9.352 -1.901 1.00 98.44 149 VAL A C 1
ATOM 1210 O O . VAL A 1 149 ? -0.575 -10.422 -2.322 1.00 98.44 149 VAL A O 1
ATOM 1213 N N . PRO A 1 150 ? -0.482 -8.166 -2.424 1.00 98.31 150 PRO A N 1
ATOM 1214 C CA . PRO A 1 150 ? -1.437 -8.059 -3.521 1.00 98.31 150 PRO A CA 1
ATOM 1215 C C . PRO A 1 150 ? -1.020 -8.928 -4.722 1.00 98.31 150 PRO A C 1
ATOM 1217 O O . PRO A 1 150 ? 0.041 -8.695 -5.318 1.00 98.31 150 PRO A O 1
ATOM 1220 N N . PRO A 1 151 ? -1.837 -9.915 -5.148 1.00 97.44 151 PRO A N 1
ATOM 1221 C CA . PRO A 1 151 ? -1.464 -10.825 -6.234 1.00 97.44 151 PRO A CA 1
ATOM 1222 C C . PRO A 1 151 ? -1.160 -10.104 -7.550 1.00 97.44 151 PRO A C 1
ATOM 1224 O O . PRO A 1 151 ? -0.323 -10.54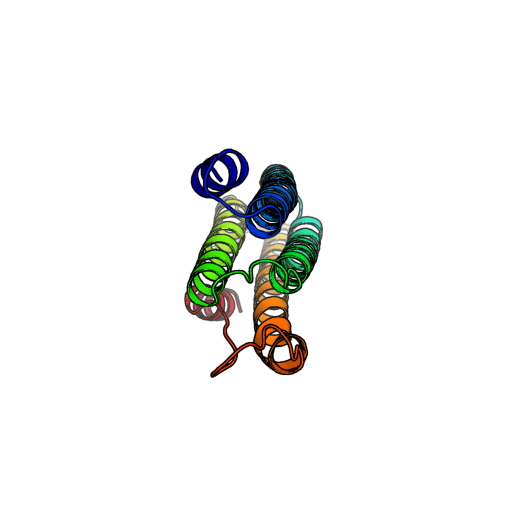0 -8.343 1.00 97.44 151 PRO A O 1
ATOM 1227 N N . PHE A 1 152 ? -1.830 -8.979 -7.800 1.00 96.69 152 PHE A N 1
ATOM 1228 C CA . PHE A 1 152 ? -1.559 -8.147 -8.964 1.00 96.69 152 PHE A CA 1
ATOM 1229 C C . PHE A 1 152 ? -0.141 -7.555 -8.938 1.00 96.69 152 PHE A C 1
ATOM 1231 O O . PHE A 1 152 ? 0.535 -7.598 -9.964 1.00 96.69 152 PHE A O 1
ATOM 1238 N N . CYS A 1 153 ? 0.343 -7.084 -7.785 1.00 97.69 153 CYS A N 1
ATOM 1239 C CA . CYS A 1 153 ? 1.688 -6.523 -7.647 1.00 97.69 153 CYS A CA 1
ATOM 1240 C C . CYS A 1 153 ? 2.777 -7.578 -7.863 1.00 97.69 153 CYS A C 1
ATOM 1242 O O . CYS A 1 153 ? 3.768 -7.295 -8.532 1.00 97.69 153 CYS A O 1
ATOM 1244 N N . LEU A 1 154 ? 2.576 -8.816 -7.396 1.00 97.50 154 LEU A N 1
ATOM 1245 C CA . LEU A 1 154 ? 3.491 -9.934 -7.680 1.00 97.50 154 LEU A CA 1
ATOM 1246 C C . LEU A 1 154 ? 3.582 -10.232 -9.185 1.00 97.50 154 LEU A C 1
ATOM 1248 O O . LEU A 1 154 ? 4.671 -10.384 -9.749 1.00 97.50 154 LEU A O 1
ATOM 1252 N N . ASN A 1 155 ? 2.431 -10.274 -9.860 1.00 97.19 155 ASN A N 1
ATOM 1253 C CA . ASN A 1 155 ? 2.377 -10.468 -11.308 1.00 97.19 155 ASN A CA 1
ATOM 1254 C C . ASN A 1 155 ? 3.024 -9.301 -12.064 1.00 97.19 155 ASN A C 1
ATOM 1256 O O . ASN A 1 155 ? 3.713 -9.515 -13.060 1.00 97.19 155 ASN A O 1
ATOM 1260 N N . PHE A 1 156 ? 2.812 -8.073 -11.598 1.00 96.56 156 PHE A N 1
ATOM 1261 C CA . PHE A 1 156 ? 3.388 -6.873 -12.187 1.00 96.56 156 PHE A CA 1
ATOM 1262 C C . PHE A 1 156 ? 4.914 -6.839 -12.028 1.00 96.56 156 PHE A C 1
ATOM 1264 O O . PHE A 1 156 ? 5.621 -6.669 -13.019 1.00 96.56 156 PHE A O 1
ATOM 1271 N N . GLN A 1 157 ? 5.426 -7.133 -10.828 1.00 95.31 157 GLN A N 1
ATOM 1272 C CA . GLN A 1 157 ? 6.858 -7.290 -10.557 1.00 95.31 157 GLN A CA 1
ATOM 1273 C C . GLN A 1 157 ? 7.500 -8.332 -11.487 1.00 95.31 157 GLN A C 1
ATOM 1275 O O . GLN A 1 157 ? 8.576 -8.098 -12.032 1.00 95.31 157 GLN A O 1
ATOM 1280 N N . THR A 1 158 ? 6.823 -9.465 -11.707 1.00 95.56 158 THR A N 1
ATOM 1281 C CA . THR A 1 158 ? 7.300 -10.533 -12.604 1.00 95.56 158 THR A CA 1
ATOM 1282 C C . THR A 1 158 ? 7.376 -10.089 -14.066 1.00 95.56 158 THR A C 1
ATOM 1284 O O . THR A 1 158 ? 8.208 -10.598 -14.804 1.00 95.56 158 THR A O 1
ATOM 1287 N N . ARG A 1 159 ? 6.518 -9.157 -14.499 1.00 92.56 159 ARG A N 1
ATOM 1288 C CA . ARG A 1 159 ? 6.495 -8.653 -15.883 1.00 92.56 159 ARG A CA 1
ATOM 1289 C C . ARG A 1 159 ? 7.548 -7.583 -16.163 1.00 92.56 159 ARG A C 1
ATOM 1291 O O . ARG A 1 159 ? 7.923 -7.432 -17.318 1.00 92.56 159 ARG A O 1
ATOM 1298 N N . ILE A 1 160 ? 7.941 -6.810 -15.149 1.00 89.19 160 ILE A N 1
ATOM 1299 C CA . ILE A 1 160 ? 8.960 -5.757 -15.294 1.00 89.19 160 ILE A CA 1
ATOM 1300 C C . ILE A 1 160 ? 10.381 -6.331 -15.228 1.00 89.19 160 ILE A C 1
ATOM 1302 O O . ILE A 1 160 ? 11.272 -5.786 -15.874 1.00 89.19 160 ILE A O 1
ATOM 1306 N N . LYS A 1 161 ? 10.584 -7.389 -14.435 1.00 82.19 161 LYS A N 1
ATOM 1307 C CA . LYS A 1 161 ? 11.873 -8.075 -14.278 1.00 82.19 161 LYS A CA 1
ATOM 1308 C C . LYS A 1 161 ? 12.372 -8.691 -15.584 1.00 82.19 161 LYS A C 1
ATOM 1310 O O . LYS A 1 161 ? 13.599 -8.613 -15.809 1.00 82.19 161 LYS A O 1
#

Sequence (161 aa):
MEYWKTVAQKRDASKKEKEAASNFCELFEDIIEEIRTINSSPMEEIRESAENIGGILDDIWRITTSPYSQDRMVHIFDIMGHELCSIIQKSVCINDLWKVHNGSKDSEILNLLSDSFKVVQTWNSACESLTETYWPNYALHAWNGKPYVPPFCLNFQTRIK

Radius of gyration: 18.36 Å; chains: 1; bounding box: 47×31×54 Å

Secondary structure (DSSP, 8-state):
-HHHHHHHH-TTS-HHHHHHHHHHHHHHHHHHHHHHHHTTS-HHHHHHHHHHHHHHHHHHHT--SSPPPHHHHHHHHHHHHHHHHHHHHHHHHTS-TTS---HHHHHHHHHHHHHHHHHHHHHHHHHHHIIIIIGGG-TTS---SS----HHHHHHHHHH-

Organism: Spodoptera exigua (NCBI:txid7107)